Protein AF-A0A839LS01-F1 (afdb_monomer_lite)

Foldseek 3Di:
DDDDDDADPVLVVLLVCLLVVCLVLQAPPPWDWDWDWDFDDDPPDDIDIDIDIDHPGPDDDPVCQVPLLPFQDDPDPVCPRDDRSHSNVSNQVSCVVRVHDDDDD

Radius of gyration: 14.72 Å; chains: 1; bounding box: 31×30×47 Å

Sequence (105 aa):
APLSVHVDRGKLLQVLRNLLSNAYKYSPDGGSVWVRLRCLREDGQAPRLLIEVEDQGMGMSEEALARVTERFYRVDKSGHIPGTGLGMSIVKEIVELMSGELRLR

Secondary structure (DSSP, 8-state):
------S-HHHHHHHHHHHHHHHHHH-GGG---EEEEEEE--TTS--EEEEEEE--SS---HHHHHHTTSTT--S--SS-S---S-HHHHHHHHHHHTT------

Structure (mmCIF, N/CA/C/O backbone):
data_AF-A0A839LS01-F1
#
_entry.id   AF-A0A839LS01-F1
#
loop_
_atom_site.group_PDB
_atom_site.id
_atom_site.type_symbol
_atom_site.label_atom_id
_atom_site.label_alt_id
_atom_site.label_comp_id
_atom_site.label_asym_id
_atom_site.label_entity_id
_atom_site.label_seq_id
_atom_site.pdbx_PDB_ins_code
_atom_site.Cartn_x
_atom_site.Cartn_y
_atom_site.Cartn_z
_atom_site.occupancy
_atom_site.B_iso_or_equiv
_atom_site.auth_seq_id
_atom_site.auth_comp_id
_atom_site.auth_asym_id
_atom_site.auth_atom_id
_atom_site.pdbx_PDB_model_num
ATOM 1 N N . ALA A 1 1 ? -10.883 -17.554 13.629 1.00 69.56 1 ALA A N 1
ATOM 2 C CA . ALA A 1 1 ? -12.132 -16.762 13.649 1.00 69.56 1 ALA A CA 1
ATOM 3 C C . ALA A 1 1 ? -12.016 -15.628 12.630 1.00 69.56 1 ALA A C 1
ATOM 5 O O . ALA A 1 1 ? -10.891 -15.186 12.407 1.00 69.56 1 ALA A O 1
ATOM 6 N N . PRO A 1 2 ? -13.111 -15.186 11.988 1.00 83.81 2 PRO A N 1
ATOM 7 C CA . PRO A 1 2 ? -13.070 -14.060 11.054 1.00 83.81 2 PRO A CA 1
ATOM 8 C C . PRO A 1 2 ? -12.678 -12.756 11.768 1.00 83.81 2 PRO A C 1
ATOM 10 O O . PRO A 1 2 ? -13.066 -12.532 12.913 1.00 83.81 2 PRO A O 1
ATOM 13 N N . LEU A 1 3 ? -11.913 -11.897 11.088 1.00 87.31 3 LEU A N 1
ATOM 14 C CA . LEU A 1 3 ? -11.589 -10.547 11.558 1.00 87.31 3 LEU A CA 1
ATOM 15 C C . LEU A 1 3 ? -12.679 -9.572 11.102 1.00 87.31 3 LEU A C 1
ATOM 17 O O . LEU A 1 3 ? -13.138 -9.645 9.966 1.00 87.31 3 LEU A O 1
ATOM 21 N N . SER A 1 4 ? -13.090 -8.664 11.986 1.00 87.75 4 SER A N 1
ATOM 22 C CA . SER A 1 4 ? -14.092 -7.628 11.706 1.00 87.75 4 SER A CA 1
ATOM 23 C C . SER A 1 4 ? -13.547 -6.257 12.088 1.00 87.75 4 SER A C 1
ATOM 25 O O . SER A 1 4 ? -12.793 -6.140 13.053 1.00 87.75 4 SER A O 1
ATOM 27 N N . VAL A 1 5 ? -13.920 -5.227 11.330 1.00 89.81 5 VAL A N 1
ATOM 28 C CA . VAL A 1 5 ? -13.511 -3.839 11.568 1.00 89.81 5 VAL A CA 1
ATOM 29 C C . VAL A 1 5 ? -14.639 -2.889 11.156 1.00 89.81 5 VAL A C 1
ATOM 31 O O . VAL A 1 5 ? -15.334 -3.143 10.171 1.00 89.81 5 VAL A O 1
ATOM 34 N N . HIS A 1 6 ? -14.828 -1.804 11.906 1.00 90.94 6 HIS A N 1
ATOM 35 C CA . HIS A 1 6 ? -15.772 -0.740 11.561 1.00 90.94 6 HIS A CA 1
ATOM 36 C C . HIS A 1 6 ? -15.089 0.286 10.657 1.00 90.94 6 HIS A C 1
ATOM 38 O O . HIS A 1 6 ? -14.251 1.055 11.113 1.00 90.94 6 HIS A O 1
ATOM 44 N N . VAL A 1 7 ? -15.443 0.278 9.374 1.00 92.88 7 VAL A N 1
ATOM 45 C CA . VAL A 1 7 ? -14.897 1.174 8.344 1.00 92.88 7 VAL A CA 1
ATOM 46 C C . VAL A 1 7 ? -15.961 1.483 7.298 1.00 92.88 7 VAL A C 1
ATOM 48 O O . VAL A 1 7 ? -16.945 0.750 7.162 1.00 92.88 7 VAL A O 1
ATOM 51 N N . ASP A 1 8 ? -15.727 2.511 6.486 1.00 96.88 8 ASP A N 1
ATOM 52 C CA . ASP A 1 8 ? -16.455 2.660 5.230 1.00 96.88 8 ASP A CA 1
ATOM 53 C C . ASP A 1 8 ? -16.012 1.557 4.252 1.00 96.88 8 ASP A C 1
ATOM 55 O O . ASP A 1 8 ? -14.876 1.518 3.766 1.00 96.88 8 ASP A O 1
ATOM 59 N N . ARG A 1 9 ? -16.935 0.638 3.953 1.00 95.94 9 ARG A N 1
ATOM 60 C CA . ARG A 1 9 ? -16.694 -0.502 3.060 1.00 95.94 9 ARG A CA 1
ATOM 61 C C . ARG A 1 9 ? -16.270 -0.070 1.654 1.00 95.94 9 ARG A C 1
ATOM 63 O O . ARG A 1 9 ? -15.419 -0.723 1.054 1.00 95.94 9 ARG A O 1
ATOM 70 N N . GLY A 1 10 ? -16.872 0.987 1.108 1.00 97.94 10 GLY A N 1
ATOM 71 C CA . GLY A 1 10 ? -16.572 1.473 -0.239 1.00 97.94 10 GLY A CA 1
ATOM 72 C C . GLY A 1 10 ? -15.167 2.063 -0.321 1.00 97.94 10 GLY A C 1
ATOM 73 O O . GLY A 1 10 ? -14.416 1.758 -1.249 1.00 97.94 10 GLY A O 1
ATOM 74 N N . LYS A 1 11 ? -14.783 2.841 0.693 1.00 97.88 11 LYS A N 1
ATOM 75 C CA . LYS A 1 11 ? -13.445 3.426 0.809 1.00 97.88 11 LYS A CA 1
ATOM 76 C C . LYS A 1 11 ? -12.370 2.368 1.042 1.00 97.88 11 LYS A C 1
ATOM 78 O O . LYS A 1 11 ? -11.352 2.392 0.351 1.00 97.88 11 LYS A O 1
ATOM 83 N N . LEU A 1 12 ? -12.613 1.381 1.909 1.00 96.62 12 LEU A N 1
ATOM 84 C CA . LEU A 1 12 ? -11.678 0.266 2.087 1.00 96.62 12 LEU A CA 1
ATOM 85 C C . LEU A 1 12 ? -11.497 -0.536 0.787 1.00 96.62 12 LEU A C 1
ATOM 87 O O . LEU A 1 12 ? -10.370 -0.846 0.405 1.00 96.62 12 LEU A O 1
ATOM 91 N N . LEU A 1 13 ? -12.578 -0.827 0.055 1.00 96.94 13 LEU A N 1
ATOM 92 C CA . LEU A 1 13 ? -12.479 -1.489 -1.251 1.00 96.94 13 LEU A CA 1
ATOM 93 C C . LEU A 1 13 ? -11.676 -0.660 -2.262 1.00 96.94 13 LEU A C 1
ATOM 95 O O . LEU A 1 13 ? -10.925 -1.225 -3.057 1.00 96.94 13 LEU A O 1
ATOM 99 N N . GLN A 1 14 ? -11.804 0.667 -2.233 1.00 98.12 14 GLN A N 1
ATOM 100 C CA . GLN A 1 14 ? -11.010 1.557 -3.077 1.00 98.12 14 GLN A CA 1
ATOM 101 C C . GLN A 1 14 ? -9.520 1.510 -2.713 1.00 98.12 14 GLN A C 1
ATOM 103 O O . GLN A 1 14 ? -8.686 1.462 -3.619 1.00 98.12 14 GLN A O 1
ATOM 108 N N . VAL A 1 15 ? -9.175 1.468 -1.422 1.00 98.06 15 VAL A N 1
ATOM 109 C CA . VAL A 1 15 ? -7.789 1.270 -0.961 1.00 98.06 15 VAL A CA 1
ATOM 110 C C . VAL A 1 15 ? -7.231 -0.044 -1.499 1.00 98.06 15 VAL A C 1
ATOM 112 O O . VAL A 1 15 ? -6.213 -0.045 -2.190 1.00 98.06 15 VAL A O 1
ATOM 115 N N . LEU A 1 16 ? -7.937 -1.152 -1.262 1.00 97.44 16 LEU A N 1
ATOM 116 C CA . LEU A 1 16 ? -7.495 -2.485 -1.676 1.00 97.44 16 LEU A CA 1
ATOM 117 C C . LEU A 1 16 ? -7.341 -2.593 -3.196 1.00 97.44 16 LEU A C 1
ATOM 119 O O . LEU A 1 16 ? -6.343 -3.123 -3.671 1.00 97.44 16 LEU A O 1
ATOM 123 N N . ARG A 1 17 ? -8.281 -2.042 -3.975 1.00 96.81 17 ARG A N 1
ATOM 124 C CA . ARG A 1 17 ? -8.177 -2.022 -5.442 1.00 96.81 17 ARG A CA 1
ATOM 125 C C . ARG A 1 17 ? -6.947 -1.263 -5.925 1.00 96.81 17 ARG A C 1
ATOM 127 O O . ARG A 1 17 ? -6.309 -1.719 -6.868 1.00 96.81 17 ARG A O 1
ATOM 134 N N . ASN A 1 18 ? -6.616 -0.128 -5.309 1.00 96.50 18 ASN A N 1
ATOM 135 C CA . ASN A 1 18 ? -5.431 0.641 -5.688 1.00 96.50 18 ASN A CA 1
ATOM 136 C C . ASN A 1 18 ? -4.138 -0.109 -5.351 1.00 96.50 18 ASN A C 1
ATOM 138 O O . ASN A 1 18 ? -3.268 -0.210 -6.213 1.00 96.50 18 ASN A O 1
ATOM 142 N N . LEU A 1 19 ? -4.039 -0.673 -4.142 1.00 96.38 19 LEU A N 1
ATOM 143 C CA . LEU A 1 19 ? -2.867 -1.441 -3.716 1.00 96.38 19 LEU A CA 1
ATOM 144 C C . LEU A 1 19 ? -2.664 -2.685 -4.588 1.00 96.38 19 LEU A C 1
ATOM 146 O O . LEU A 1 19 ? -1.601 -2.846 -5.176 1.00 96.38 19 LEU A O 1
ATOM 150 N N . LEU A 1 20 ? -3.700 -3.512 -4.755 1.00 95.31 20 LEU A N 1
ATOM 151 C CA . LEU A 1 20 ? -3.616 -4.751 -5.536 1.00 95.31 20 LEU A CA 1
ATOM 152 C C . LEU A 1 20 ? -3.397 -4.493 -7.028 1.00 95.31 20 LEU A C 1
ATOM 154 O O . LEU A 1 20 ? -2.648 -5.219 -7.675 1.00 95.31 20 LEU A O 1
ATOM 158 N N . SER A 1 21 ? -4.017 -3.448 -7.586 1.00 93.19 21 SER A N 1
ATOM 159 C CA . SER A 1 21 ? -3.759 -3.065 -8.975 1.00 93.19 21 SER A CA 1
ATOM 160 C C . SER A 1 21 ? -2.308 -2.634 -9.163 1.00 93.19 21 SER A C 1
ATOM 162 O O . SER A 1 21 ? -1.704 -3.003 -10.166 1.00 93.19 21 SER A O 1
ATOM 164 N N . ASN A 1 22 ? -1.739 -1.864 -8.231 1.00 92.94 22 ASN A N 1
ATOM 165 C CA . ASN A 1 22 ? -0.335 -1.470 -8.301 1.00 92.94 22 ASN A CA 1
ATOM 166 C C . ASN A 1 22 ? 0.586 -2.686 -8.161 1.00 92.94 22 ASN A C 1
ATOM 168 O O . ASN A 1 22 ? 1.400 -2.893 -9.052 1.00 92.94 22 ASN A O 1
ATOM 172 N N . ALA A 1 23 ? 0.382 -3.523 -7.146 1.00 93.12 23 ALA A N 1
ATOM 173 C CA . ALA A 1 23 ? 1.138 -4.758 -6.950 1.00 93.12 23 ALA A CA 1
ATOM 174 C C . ALA A 1 23 ? 1.181 -5.621 -8.224 1.00 93.12 23 ALA A C 1
ATOM 176 O O . ALA A 1 23 ? 2.253 -6.019 -8.670 1.00 93.12 23 ALA A O 1
ATOM 177 N N . TYR A 1 24 ? 0.027 -5.822 -8.872 1.00 90.19 24 TYR A N 1
ATOM 178 C CA . TYR A 1 24 ? -0.066 -6.566 -10.131 1.00 90.19 24 TYR A CA 1
ATOM 179 C C . TYR A 1 24 ? 0.668 -5.882 -11.295 1.00 90.19 24 TYR A C 1
ATOM 181 O O . TYR A 1 24 ? 1.409 -6.529 -12.025 1.00 90.19 24 TYR A O 1
ATOM 189 N N . LYS A 1 25 ? 0.479 -4.570 -11.483 1.00 88.81 25 LYS A N 1
ATOM 190 C CA . LYS A 1 25 ? 1.103 -3.821 -12.591 1.00 88.81 25 LYS A CA 1
ATOM 191 C C . LYS A 1 25 ? 2.625 -3.741 -12.481 1.00 88.81 25 LYS A C 1
ATOM 193 O O . LYS A 1 25 ? 3.289 -3.667 -13.508 1.00 88.81 25 LYS A O 1
ATOM 198 N N . TYR A 1 26 ? 3.148 -3.677 -11.258 1.00 89.19 26 TYR A N 1
ATOM 199 C CA . TYR A 1 26 ? 4.575 -3.490 -10.995 1.00 89.19 26 TYR A CA 1
ATOM 200 C C . TYR A 1 26 ? 5.320 -4.800 -10.704 1.00 89.19 26 TYR A C 1
ATOM 202 O O . TYR A 1 26 ? 6.541 -4.745 -10.583 1.00 89.19 26 TYR A O 1
ATOM 210 N N . SER A 1 27 ? 4.623 -5.947 -10.665 1.00 88.69 27 SER A N 1
ATOM 211 C CA . SER A 1 27 ? 5.191 -7.305 -10.584 1.00 88.69 27 SER A CA 1
ATOM 212 C C . SER A 1 27 ? 5.219 -7.988 -11.958 1.00 88.69 27 SER A C 1
ATOM 214 O O . SER A 1 27 ? 4.274 -8.708 -12.297 1.00 88.69 27 SER A O 1
ATOM 216 N N . PRO A 1 28 ? 6.263 -7.767 -12.781 1.00 79.25 28 PRO A N 1
ATOM 217 C CA . PRO A 1 28 ? 6.412 -8.477 -14.048 1.00 79.25 28 PRO A CA 1
ATOM 218 C C . PRO A 1 28 ? 6.560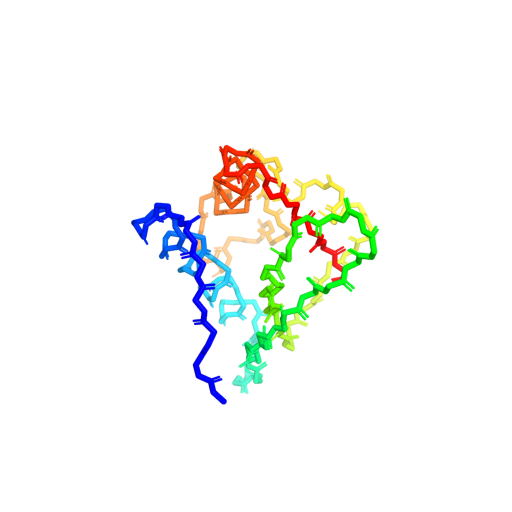 -9.995 -13.832 1.00 79.25 28 PRO A C 1
ATOM 220 O O . PRO A 1 28 ? 6.829 -10.467 -12.729 1.00 79.25 28 PRO A O 1
ATOM 223 N N . ASP A 1 29 ? 6.345 -10.767 -14.898 1.00 81.38 29 ASP A N 1
ATOM 224 C CA . ASP A 1 29 ? 6.599 -12.218 -14.963 1.00 81.38 29 ASP A CA 1
ATOM 225 C C . ASP A 1 29 ? 5.778 -13.108 -14.011 1.00 81.38 29 ASP A C 1
ATOM 227 O O . ASP A 1 29 ? 6.105 -14.273 -13.787 1.00 81.38 29 ASP A O 1
ATOM 231 N N . GLY A 1 30 ? 4.657 -12.597 -13.493 1.00 76.25 30 GLY A N 1
ATOM 232 C CA . GLY A 1 30 ? 3.749 -13.382 -12.652 1.00 76.25 30 GLY A CA 1
ATOM 233 C C . GLY A 1 30 ? 4.219 -13.526 -11.204 1.00 76.25 30 GLY A C 1
ATOM 234 O O . GLY A 1 30 ? 3.850 -14.497 -10.541 1.00 76.25 30 GLY A O 1
ATOM 235 N N . GLY A 1 31 ? 5.007 -12.560 -10.716 1.00 85.62 31 GLY A N 1
ATOM 236 C CA . GLY A 1 31 ? 5.366 -12.443 -9.304 1.00 85.62 31 GLY A CA 1
ATOM 237 C C . GLY A 1 31 ? 4.143 -12.536 -8.388 1.00 85.62 31 GLY A C 1
ATOM 238 O O . GLY A 1 31 ? 3.057 -12.035 -8.695 1.00 85.62 31 GLY A O 1
ATOM 239 N N . SER A 1 32 ? 4.308 -13.220 -7.258 1.00 91.31 32 SER A N 1
ATOM 240 C CA . SER A 1 32 ? 3.211 -13.410 -6.312 1.00 91.31 32 SER A CA 1
ATOM 241 C C . SER A 1 32 ? 2.870 -12.104 -5.594 1.00 91.31 32 SER A C 1
ATOM 243 O O . SER A 1 32 ? 3.751 -11.331 -5.228 1.00 91.31 32 SER A O 1
ATOM 245 N N . VAL A 1 33 ? 1.575 -11.886 -5.359 1.00 94.06 33 VAL A N 1
ATOM 246 C CA . VAL A 1 33 ? 1.071 -10.807 -4.503 1.00 94.06 33 VAL A CA 1
ATOM 247 C C . VAL A 1 33 ? 0.446 -11.438 -3.267 1.00 94.06 33 VAL A C 1
ATOM 249 O O . VAL A 1 33 ? -0.511 -12.209 -3.372 1.00 94.06 33 VAL A O 1
ATOM 252 N N . TRP A 1 34 ? 0.965 -11.109 -2.088 1.00 95.75 34 TRP A N 1
ATOM 253 C CA . TRP A 1 34 ? 0.452 -11.604 -0.815 1.00 95.75 34 TRP A CA 1
ATOM 254 C C . TRP A 1 34 ? -0.378 -10.544 -0.113 1.00 95.75 34 TRP A C 1
ATOM 256 O O . TRP A 1 34 ? 0.027 -9.391 0.007 1.00 95.75 34 TRP A O 1
ATOM 266 N N . VAL A 1 35 ? -1.521 -10.971 0.424 1.00 96.38 35 VAL A N 1
ATOM 267 C CA . VAL A 1 35 ? -2.342 -10.163 1.326 1.00 96.38 35 VAL A CA 1
ATOM 268 C C . VAL A 1 35 ? -2.377 -10.841 2.683 1.00 96.38 35 VAL A C 1
ATOM 270 O O . VAL A 1 35 ? -2.806 -11.991 2.795 1.00 96.38 35 VAL A O 1
ATOM 273 N N . ARG A 1 36 ? -1.934 -10.138 3.725 1.00 95.88 36 ARG A N 1
ATOM 274 C CA . ARG A 1 36 ? -1.958 -10.639 5.105 1.00 95.88 36 ARG A CA 1
ATOM 275 C C . ARG A 1 36 ? -2.810 -9.731 5.976 1.00 95.88 36 ARG A C 1
ATOM 277 O O . ARG A 1 36 ? -2.789 -8.512 5.834 1.00 95.88 36 ARG A O 1
ATOM 284 N N . LEU A 1 37 ? -3.570 -10.347 6.877 1.00 94.94 37 LEU A N 1
ATOM 285 C CA . LEU A 1 37 ? -4.444 -9.659 7.821 1.00 94.94 37 LEU A CA 1
ATOM 286 C C . LEU A 1 37 ? -4.017 -10.010 9.241 1.00 94.94 37 LEU A C 1
ATOM 288 O O . LEU A 1 37 ? -3.908 -11.190 9.579 1.00 94.94 37 LEU A O 1
ATOM 292 N N . ARG A 1 38 ? -3.794 -8.996 10.078 1.00 93.88 38 ARG A N 1
ATOM 293 C CA . ARG A 1 38 ? -3.421 -9.179 11.485 1.00 93.88 38 ARG A CA 1
ATOM 294 C C . ARG A 1 38 ? -4.226 -8.245 12.380 1.00 93.88 38 ARG A C 1
ATOM 296 O O . ARG A 1 38 ? -4.371 -7.065 12.088 1.00 93.88 38 ARG A O 1
ATOM 303 N N . CYS A 1 39 ? -4.752 -8.773 13.482 1.00 93.12 39 CYS A N 1
ATOM 304 C CA . CYS A 1 39 ? -5.321 -7.955 14.551 1.00 93.12 39 CYS A CA 1
ATOM 305 C C . CYS A 1 39 ? -4.172 -7.520 15.462 1.00 93.12 39 CYS A C 1
ATOM 307 O O . CYS A 1 39 ? -3.576 -8.361 16.133 1.00 93.12 39 CYS A O 1
ATOM 309 N N . LEU A 1 40 ? -3.844 -6.233 15.457 1.00 91.50 40 LEU A N 1
ATOM 310 C CA . LEU A 1 40 ? -2.874 -5.650 16.371 1.00 91.5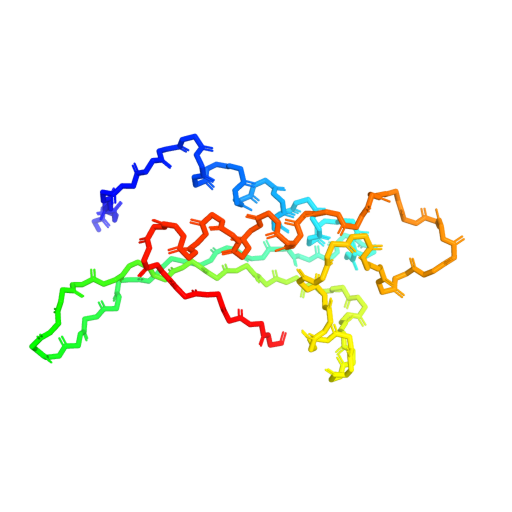0 40 LEU A CA 1
ATOM 311 C C . LEU A 1 40 ? -3.598 -5.263 17.658 1.00 91.50 40 LEU A C 1
ATOM 313 O O . LEU A 1 40 ? -4.596 -4.541 17.626 1.00 91.50 40 LEU A O 1
ATOM 317 N N . ARG A 1 41 ? -3.100 -5.765 18.785 1.00 90.19 41 ARG A N 1
ATOM 318 C CA . ARG A 1 41 ? -3.584 -5.440 20.125 1.00 90.19 41 ARG A CA 1
ATOM 319 C C . ARG A 1 41 ? -2.416 -4.848 20.891 1.00 90.19 41 ARG A C 1
ATOM 321 O O . ARG A 1 41 ? -1.396 -5.512 21.039 1.00 90.19 41 ARG A O 1
ATOM 328 N N . GLU A 1 42 ? -2.575 -3.612 21.328 1.00 87.50 42 GLU A N 1
ATOM 329 C CA . GLU A 1 42 ? -1.612 -2.908 22.167 1.00 87.50 42 GLU A CA 1
ATOM 330 C C . GLU A 1 42 ? -2.330 -2.499 23.452 1.00 87.50 42 GLU A C 1
ATOM 332 O O . GLU A 1 42 ? -3.500 -2.102 23.414 1.00 87.50 42 GLU A O 1
ATOM 337 N N . ASP A 1 43 ? -1.654 -2.645 24.591 1.00 87.25 43 ASP A N 1
ATOM 338 C CA . ASP A 1 43 ? -2.245 -2.351 25.893 1.00 87.25 43 ASP A CA 1
ATOM 339 C C . ASP A 1 43 ? -2.684 -0.885 25.972 1.00 87.25 43 ASP A C 1
ATOM 341 O O . ASP A 1 43 ? -1.949 0.035 25.615 1.00 87.25 43 ASP A O 1
ATOM 345 N N . GLY A 1 44 ? -3.919 -0.666 26.427 1.00 87.38 44 GLY A N 1
ATOM 346 C CA . GLY A 1 44 ? -4.508 0.670 26.526 1.00 87.38 44 GLY A CA 1
ATOM 347 C C . GLY A 1 44 ? -4.970 1.282 25.197 1.00 87.38 44 GLY A C 1
ATOM 348 O O . GLY A 1 44 ? -5.430 2.423 25.205 1.00 87.38 44 GLY A O 1
ATOM 349 N N . GLN A 1 45 ? -4.902 0.557 24.073 1.00 85.94 45 GLN A N 1
ATOM 350 C CA . GLN A 1 45 ? -5.408 1.020 22.778 1.00 85.94 45 GLN A CA 1
ATOM 351 C C . GLN A 1 45 ? -6.528 0.134 22.227 1.00 85.94 45 GLN A C 1
ATOM 353 O O . GLN A 1 45 ? -6.630 -1.061 22.511 1.00 85.94 45 GLN A O 1
ATOM 358 N N . ALA A 1 46 ? -7.384 0.730 21.393 1.00 85.88 46 ALA A N 1
ATOM 359 C CA . ALA A 1 46 ? -8.351 -0.037 20.622 1.00 85.88 46 ALA A CA 1
ATOM 360 C C . ALA A 1 46 ? -7.616 -0.977 19.642 1.00 85.88 46 ALA A C 1
ATOM 362 O O . ALA A 1 46 ? -6.605 -0.579 19.056 1.00 85.88 46 ALA A O 1
ATOM 363 N N . PRO A 1 47 ? -8.108 -2.213 19.430 1.00 90.06 47 PRO A N 1
ATOM 364 C CA . PRO A 1 47 ? -7.496 -3.133 18.481 1.00 90.06 47 PRO A CA 1
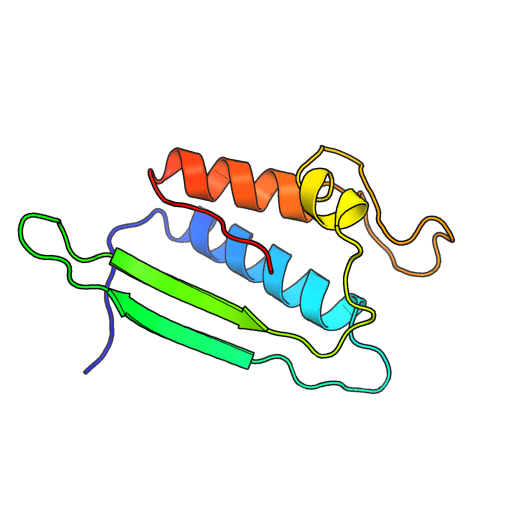ATOM 365 C C . PRO A 1 47 ? -7.525 -2.550 17.065 1.00 90.06 47 PRO A C 1
ATOM 367 O O . PRO A 1 47 ? -8.537 -2.000 16.629 1.00 90.06 47 PRO A O 1
ATOM 370 N N . ARG A 1 48 ? -6.429 -2.719 16.325 1.00 91.88 48 ARG A N 1
ATOM 371 C CA . ARG A 1 48 ? -6.285 -2.241 14.944 1.00 91.88 48 ARG A CA 1
ATOM 372 C C . ARG A 1 48 ? -6.219 -3.420 13.980 1.00 91.88 48 ARG A C 1
ATOM 374 O O . ARG A 1 48 ? -5.646 -4.460 14.298 1.00 91.88 48 ARG A O 1
ATOM 381 N N . LEU A 1 49 ? -6.797 -3.274 12.790 1.00 93.75 49 LEU A N 1
ATOM 382 C CA . LEU A 1 49 ? -6.607 -4.235 11.705 1.00 93.75 49 LEU A CA 1
ATOM 383 C C . LEU A 1 49 ? -5.427 -3.781 10.843 1.00 93.75 49 LEU A C 1
ATOM 385 O O . LEU A 1 49 ? -5.498 -2.740 10.198 1.00 93.75 49 LEU A O 1
ATOM 389 N N . LEU A 1 50 ? -4.365 -4.577 10.814 1.00 95.12 50 LEU A N 1
ATOM 390 C CA . LEU A 1 50 ? -3.271 -4.433 9.865 1.00 95.12 50 LEU A CA 1
ATOM 391 C C . LEU A 1 50 ? -3.595 -5.232 8.603 1.00 95.12 50 LEU A C 1
ATOM 393 O O . LEU A 1 50 ? -3.864 -6.434 8.676 1.00 95.12 50 LEU A O 1
ATOM 397 N N . ILE A 1 51 ? -3.542 -4.551 7.462 1.00 96.56 51 ILE A N 1
ATOM 398 C CA . ILE A 1 51 ? -3.622 -5.147 6.131 1.00 96.56 51 ILE A CA 1
ATOM 399 C C . ILE A 1 51 ? -2.283 -4.903 5.449 1.00 96.56 51 ILE A C 1
ATOM 401 O O . ILE A 1 51 ? -1.903 -3.756 5.232 1.00 96.56 51 ILE A O 1
ATOM 405 N N . GLU A 1 52 ? -1.581 -5.974 5.113 1.00 97.19 52 GLU A N 1
ATOM 406 C CA . GLU A 1 52 ? -0.308 -5.911 4.401 1.00 97.19 52 GLU A CA 1
ATOM 407 C C . GLU A 1 52 ? -0.495 -6.444 2.991 1.00 97.19 52 GLU A C 1
ATOM 409 O O . GLU A 1 52 ? -1.045 -7.533 2.813 1.00 97.19 52 GLU A O 1
ATOM 414 N N . VAL A 1 53 ? -0.032 -5.671 2.012 1.00 96.88 53 VAL A N 1
ATOM 415 C CA . VAL A 1 53 ? 0.064 -6.073 0.611 1.00 96.88 53 VAL A CA 1
ATOM 416 C C . VAL A 1 53 ? 1.544 -6.082 0.261 1.00 96.88 53 VAL A C 1
ATOM 418 O O . VAL A 1 53 ? 2.206 -5.058 0.397 1.00 96.88 53 VAL A O 1
ATOM 421 N N . GLU A 1 54 ? 2.050 -7.242 -0.133 1.00 95.69 54 GLU A N 1
ATOM 422 C CA . GLU A 1 54 ? 3.439 -7.454 -0.539 1.00 95.69 54 GLU A CA 1
ATOM 423 C C . GLU A 1 54 ? 3.450 -7.992 -1.965 1.00 95.69 54 GLU A C 1
ATOM 425 O O . GLU A 1 54 ? 2.638 -8.856 -2.304 1.00 95.69 54 GLU A O 1
ATOM 430 N N . ASP A 1 55 ? 4.357 -7.486 -2.788 1.00 93.88 55 ASP A N 1
ATOM 431 C CA . ASP A 1 55 ? 4.518 -7.877 -4.182 1.00 93.88 55 ASP A CA 1
ATOM 432 C C . ASP A 1 55 ? 5.996 -8.134 -4.509 1.00 93.88 55 ASP A C 1
ATOM 434 O O . ASP A 1 55 ? 6.875 -7.834 -3.702 1.00 93.88 55 ASP A O 1
ATOM 438 N N . GLN A 1 56 ? 6.266 -8.749 -5.662 1.00 91.94 56 GLN A N 1
ATOM 439 C CA . GLN A 1 56 ? 7.628 -9.062 -6.123 1.00 91.94 56 GLN A CA 1
ATOM 440 C C . GLN A 1 56 ? 8.033 -8.173 -7.298 1.00 91.94 56 GLN A C 1
ATOM 442 O O . GLN A 1 56 ? 8.674 -8.625 -8.248 1.00 91.94 56 GLN A O 1
ATOM 447 N N . GLY A 1 57 ? 7.596 -6.919 -7.266 1.00 87.50 57 GLY A N 1
ATOM 448 C CA . GLY A 1 57 ? 7.873 -5.961 -8.308 1.00 87.50 57 GLY A CA 1
ATOM 449 C C . GLY A 1 57 ? 9.281 -5.396 -8.289 1.00 87.50 57 GLY A C 1
ATOM 450 O O . GLY A 1 57 ? 10.158 -5.801 -7.531 1.00 87.50 57 GLY A O 1
ATOM 451 N N . MET A 1 58 ? 9.477 -4.383 -9.128 1.00 85.69 58 MET A N 1
ATOM 452 C CA . MET A 1 58 ? 10.745 -3.653 -9.263 1.00 85.69 58 MET A CA 1
ATOM 453 C C . MET A 1 58 ? 11.221 -2.937 -7.982 1.00 85.69 58 MET A C 1
ATOM 455 O O . MET A 1 58 ? 12.318 -2.380 -7.970 1.00 85.69 58 MET A O 1
ATOM 459 N N . GLY A 1 59 ? 10.407 -2.927 -6.922 1.00 88.00 59 GLY A N 1
ATOM 460 C CA . GLY A 1 59 ? 10.666 -2.185 -5.693 1.00 88.00 59 GLY A CA 1
ATOM 461 C C . GLY A 1 59 ? 10.621 -0.667 -5.889 1.00 88.00 59 GLY A C 1
ATOM 462 O O . GLY A 1 59 ? 10.259 -0.147 -6.948 1.00 88.00 59 GLY A O 1
ATOM 463 N N . MET A 1 60 ? 10.976 0.066 -4.836 1.00 91.25 60 MET A N 1
ATOM 464 C CA . MET A 1 60 ? 11.075 1.525 -4.840 1.00 91.25 60 MET A CA 1
ATOM 465 C C . MET A 1 60 ? 12.369 1.951 -4.146 1.00 91.25 60 MET A C 1
ATOM 467 O O . MET A 1 60 ? 12.752 1.360 -3.141 1.00 91.25 60 MET A O 1
ATOM 471 N N . SER A 1 61 ? 13.034 2.986 -4.667 1.00 93.44 61 SER A N 1
ATOM 472 C CA . SER A 1 61 ? 14.120 3.648 -3.935 1.00 93.44 61 SER A CA 1
ATOM 473 C C . SER A 1 61 ? 13.570 4.442 -2.743 1.00 93.44 61 SER A C 1
ATOM 475 O O . SER A 1 61 ? 12.369 4.717 -2.674 1.00 93.44 61 SER A O 1
ATOM 477 N N . GLU A 1 62 ? 14.436 4.867 -1.821 1.00 94.06 62 GLU A N 1
ATOM 478 C CA . GLU A 1 62 ? 14.029 5.698 -0.677 1.00 94.06 62 GLU A CA 1
ATOM 479 C C . GLU A 1 62 ? 13.384 7.021 -1.124 1.00 94.06 62 GLU A C 1
ATOM 481 O O . GLU A 1 62 ? 12.364 7.446 -0.576 1.00 94.06 62 GLU A O 1
ATOM 486 N N . GLU A 1 63 ? 13.906 7.641 -2.186 1.00 93.62 63 GLU A N 1
ATOM 487 C CA . GLU A 1 63 ? 13.334 8.863 -2.759 1.00 93.62 63 GLU A CA 1
ATOM 488 C C . GLU A 1 63 ? 11.959 8.607 -3.376 1.00 93.62 63 GLU A C 1
ATOM 490 O O . GLU A 1 63 ? 11.077 9.466 -3.315 1.00 93.62 63 GLU A O 1
ATOM 495 N N . ALA A 1 64 ? 11.759 7.432 -3.978 1.00 93.94 64 ALA A N 1
ATOM 496 C CA . ALA A 1 64 ? 10.461 7.036 -4.500 1.00 93.94 64 ALA A CA 1
ATOM 497 C C . ALA A 1 64 ? 9.462 6.790 -3.364 1.00 93.94 64 ALA A C 1
ATOM 499 O O . ALA A 1 64 ? 8.350 7.312 -3.427 1.00 93.94 64 ALA A O 1
ATOM 500 N N . LEU A 1 65 ? 9.856 6.085 -2.300 1.00 94.88 65 LEU A N 1
ATOM 501 C CA . LEU A 1 65 ? 9.016 5.842 -1.121 1.00 94.88 65 LEU A CA 1
ATOM 502 C C . LEU A 1 65 ? 8.529 7.147 -0.479 1.00 94.88 65 LEU A C 1
ATOM 504 O O . LEU A 1 65 ? 7.347 7.268 -0.152 1.00 94.88 65 LEU A O 1
ATOM 508 N N . ALA A 1 66 ? 9.405 8.150 -0.367 1.00 94.50 66 ALA A N 1
ATOM 509 C CA . ALA A 1 66 ? 9.056 9.458 0.187 1.00 94.50 66 ALA A CA 1
ATOM 510 C C . ALA A 1 66 ? 7.996 10.205 -0.645 1.00 94.50 66 ALA A C 1
ATOM 512 O O . ALA A 1 66 ? 7.222 10.998 -0.107 1.00 94.50 66 ALA A O 1
ATOM 513 N N . ARG A 1 67 ? 7.942 9.940 -1.955 1.00 95.69 67 ARG A N 1
ATOM 514 C CA . ARG A 1 67 ? 7.154 10.715 -2.922 1.00 95.69 67 ARG A CA 1
ATOM 515 C C . ARG A 1 67 ? 5.979 9.966 -3.530 1.00 95.69 67 ARG A C 1
ATOM 517 O O . ARG A 1 67 ? 5.102 10.594 -4.110 1.00 95.69 67 ARG A O 1
ATOM 524 N N . VAL A 1 68 ? 5.900 8.643 -3.389 1.00 94.69 68 VAL A N 1
ATOM 525 C CA . VAL A 1 68 ? 4.890 7.816 -4.077 1.00 94.69 68 VAL A CA 1
ATOM 526 C C . VAL A 1 68 ? 3.450 8.163 -3.688 1.00 94.69 68 VAL A C 1
ATOM 528 O O . VAL A 1 68 ? 2.518 7.863 -4.427 1.00 94.69 68 VAL A O 1
ATOM 531 N N . THR A 1 69 ? 3.250 8.837 -2.552 1.00 96.56 69 THR A N 1
ATOM 532 C CA . THR A 1 69 ? 1.934 9.333 -2.118 1.00 96.56 69 THR A CA 1
ATOM 533 C C . THR A 1 69 ? 1.594 10.743 -2.623 1.00 96.56 69 THR A C 1
ATOM 535 O O . THR A 1 69 ? 0.473 11.203 -2.406 1.00 96.56 69 THR A O 1
ATOM 538 N N . GLU A 1 70 ? 2.504 11.423 -3.329 1.00 96.69 70 GLU A N 1
ATOM 539 C CA . GLU A 1 70 ? 2.224 12.679 -4.035 1.00 96.69 70 GLU A CA 1
ATOM 540 C C . GLU A 1 70 ? 1.265 12.432 -5.211 1.00 96.69 70 GLU A C 1
ATOM 542 O O . GLU A 1 70 ? 1.369 11.444 -5.942 1.00 96.69 70 GLU A O 1
ATOM 547 N N . ARG A 1 71 ? 0.327 13.358 -5.436 1.00 95.94 71 ARG A N 1
ATOM 548 C CA . ARG A 1 71 ? -0.588 13.276 -6.583 1.00 95.94 71 ARG A CA 1
ATOM 549 C C . ARG A 1 71 ? 0.197 13.398 -7.890 1.00 95.94 71 ARG A C 1
ATOM 551 O O . ARG A 1 71 ? 1.044 14.274 -8.022 1.00 95.94 71 ARG A O 1
ATOM 558 N N . PHE A 1 72 ? -0.134 12.545 -8.858 1.00 93.25 72 PHE A N 1
ATOM 559 C CA . PHE A 1 72 ? 0.483 12.474 -10.192 1.00 93.25 72 PHE A CA 1
ATOM 560 C C . PHE A 1 72 ? 1.940 11.992 -10.219 1.00 93.25 72 PHE A C 1
ATOM 562 O O . PHE A 1 72 ? 2.510 11.854 -11.303 1.00 93.25 72 PHE A O 1
ATOM 569 N N . TYR A 1 73 ? 2.541 11.677 -9.068 1.00 92.19 73 TYR A N 1
ATOM 570 C CA . TYR A 1 73 ? 3.874 11.094 -9.039 1.00 92.19 73 TYR A CA 1
ATOM 571 C C . TYR A 1 73 ? 3.849 9.658 -9.575 1.00 92.19 73 TYR A C 1
ATOM 573 O O . TYR A 1 73 ? 2.949 8.863 -9.288 1.00 92.19 73 TYR A O 1
ATOM 581 N N . ARG A 1 74 ? 4.867 9.317 -10.366 1.00 90.00 74 ARG A N 1
ATOM 582 C CA . ARG A 1 74 ? 5.085 7.975 -10.902 1.00 90.00 74 ARG A CA 1
ATOM 583 C C . ARG A 1 74 ? 6.554 7.597 -10.773 1.00 90.00 74 ARG A C 1
ATOM 585 O O . ARG A 1 74 ? 7.423 8.370 -11.173 1.00 90.00 74 ARG A O 1
ATOM 592 N N . VAL A 1 75 ? 6.796 6.386 -10.270 1.00 86.06 75 VAL A N 1
ATOM 593 C CA . VAL A 1 75 ? 8.133 5.771 -10.232 1.00 86.06 75 VAL A CA 1
ATOM 594 C C . VAL A 1 75 ? 8.575 5.429 -11.654 1.00 86.06 75 VAL A C 1
ATOM 596 O O . VAL A 1 75 ? 9.636 5.859 -12.098 1.00 86.06 75 VAL A O 1
ATOM 599 N N . ASP A 1 76 ? 7.706 4.750 -12.410 1.00 82.56 76 ASP A N 1
ATOM 600 C CA . ASP A 1 76 ? 7.906 4.535 -13.839 1.00 82.56 76 ASP A CA 1
ATOM 601 C C . ASP A 1 76 ? 7.536 5.790 -14.647 1.00 82.56 76 ASP A C 1
ATOM 603 O O . ASP A 1 76 ? 6.353 6.123 -14.808 1.00 82.56 76 ASP A O 1
ATOM 607 N N . LYS A 1 77 ? 8.562 6.456 -15.185 1.00 78.88 77 LYS A N 1
ATOM 608 C CA . LYS A 1 77 ? 8.440 7.618 -16.079 1.00 78.88 77 LYS A CA 1
ATOM 609 C C . LYS A 1 77 ? 8.401 7.246 -17.563 1.00 78.88 77 LYS A C 1
ATOM 611 O O . LYS A 1 77 ? 8.117 8.119 -18.376 1.00 78.88 77 LYS A O 1
ATOM 616 N N . SER A 1 78 ? 8.680 5.989 -17.922 1.00 78.44 78 SER A N 1
ATOM 617 C CA . SER A 1 78 ? 8.708 5.547 -19.324 1.00 78.44 78 SER A CA 1
ATOM 618 C C . SER A 1 78 ? 7.319 5.547 -19.967 1.00 78.44 78 SER A C 1
ATOM 620 O O . SER A 1 78 ? 7.192 5.667 -21.181 1.00 78.44 78 SER A O 1
ATOM 622 N N . GLY A 1 79 ? 6.267 5.436 -19.149 1.00 77.62 79 GLY A N 1
ATOM 623 C CA . GLY A 1 79 ? 4.887 5.381 -19.621 1.00 77.62 79 GLY A CA 1
ATOM 624 C C . GLY A 1 79 ? 4.440 3.981 -20.037 1.00 77.62 79 GLY A C 1
ATOM 625 O O . GLY A 1 79 ? 3.264 3.812 -20.352 1.00 77.62 79 GLY A O 1
ATOM 626 N N . HIS A 1 80 ? 5.328 2.982 -19.990 1.00 83.31 80 HIS A N 1
ATOM 627 C CA . HIS A 1 80 ? 4.999 1.601 -20.343 1.00 83.31 80 HIS A CA 1
ATOM 628 C C . HIS A 1 80 ? 3.965 0.993 -19.394 1.00 83.31 80 HIS A C 1
ATOM 630 O O . HIS A 1 80 ? 3.098 0.240 -19.838 1.00 83.31 80 HIS A O 1
ATOM 636 N N . ILE A 1 81 ? 4.004 1.357 -18.107 1.00 83.19 81 ILE A N 1
ATOM 637 C CA . ILE A 1 81 ? 2.999 0.914 -17.141 1.00 83.19 81 ILE A CA 1
ATOM 638 C C . ILE A 1 81 ? 1.841 1.930 -17.119 1.00 83.19 81 ILE A C 1
ATOM 640 O O . ILE A 1 81 ? 2.061 3.112 -16.823 1.00 83.19 81 ILE A O 1
ATOM 644 N N . PRO A 1 82 ? 0.591 1.522 -17.412 1.00 84.19 82 PRO A N 1
ATOM 645 C CA . PRO A 1 82 ? -0.542 2.439 -17.440 1.00 84.19 82 PRO A CA 1
ATOM 646 C C . PRO A 1 82 ? -0.907 2.942 -16.034 1.00 84.19 82 PRO A C 1
ATOM 648 O O . PRO A 1 82 ? -1.029 2.176 -15.071 1.00 84.19 82 PRO A O 1
ATOM 651 N N . GLY A 1 83 ? -1.142 4.252 -15.908 1.00 85.50 83 GLY A N 1
ATOM 652 C CA . GLY A 1 83 ? -1.585 4.860 -14.654 1.00 85.50 83 GLY A CA 1
ATOM 653 C C . GLY A 1 83 ? -1.476 6.384 -14.613 1.00 85.50 83 GLY A C 1
ATOM 654 O O . GLY A 1 83 ? -0.647 6.987 -15.291 1.00 85.50 83 GLY A O 1
ATOM 655 N N . THR A 1 84 ? -2.309 6.999 -13.772 1.00 87.88 84 THR A N 1
ATOM 656 C CA . THR A 1 84 ? -2.389 8.460 -13.582 1.00 87.88 84 THR A CA 1
ATOM 657 C C . THR A 1 84 ? -1.487 8.994 -12.466 1.00 87.88 84 THR A C 1
ATOM 659 O O . THR A 1 84 ? -1.394 10.202 -12.292 1.00 87.88 84 THR A O 1
ATOM 662 N N . GLY A 1 85 ? -0.872 8.119 -11.662 1.00 90.81 85 GLY A N 1
ATOM 663 C CA . GLY A 1 85 ? -0.134 8.521 -10.456 1.00 90.81 85 GLY A CA 1
ATOM 664 C C . GLY A 1 85 ? -1.024 8.959 -9.282 1.00 90.81 85 GLY A C 1
ATOM 665 O O . GLY A 1 85 ? -0.541 9.569 -8.339 1.00 90.81 85 GLY A O 1
ATOM 666 N N . LEU A 1 86 ? -2.335 8.681 -9.313 1.00 94.56 86 LEU A N 1
ATOM 667 C CA . LEU A 1 86 ? -3.249 9.058 -8.221 1.00 94.56 86 LEU A CA 1
ATOM 668 C C . LEU A 1 86 ? -3.464 7.957 -7.174 1.00 94.56 86 LEU A C 1
ATOM 670 O O . LEU A 1 86 ? -3.820 8.262 -6.038 1.00 94.56 86 LEU A O 1
ATOM 674 N N . GLY A 1 87 ? -3.246 6.686 -7.526 1.00 94.38 87 GLY A N 1
ATOM 675 C CA . GLY A 1 87 ? -3.663 5.542 -6.705 1.00 94.38 87 GLY A CA 1
ATOM 676 C C . GLY A 1 87 ? -3.153 5.577 -5.260 1.00 94.38 87 GLY A C 1
ATOM 677 O O . GLY A 1 87 ? -3.947 5.447 -4.334 1.00 94.38 87 GLY A O 1
ATOM 678 N N . MET A 1 88 ? -1.856 5.821 -5.053 1.00 96.50 88 MET A N 1
ATOM 679 C CA . MET A 1 88 ? -1.261 5.845 -3.708 1.00 96.50 88 MET A CA 1
ATOM 680 C C . MET A 1 88 ? -1.649 7.087 -2.898 1.00 96.50 88 MET A C 1
ATOM 682 O O . MET A 1 88 ? -1.848 6.985 -1.690 1.00 96.50 88 MET A O 1
ATOM 686 N N . SER A 1 89 ? -1.835 8.237 -3.554 1.00 97.38 89 SER A N 1
ATOM 687 C CA . SER A 1 89 ? -2.341 9.448 -2.892 1.00 97.38 89 SER A CA 1
ATOM 688 C C . SER A 1 89 ? -3.769 9.253 -2.361 1.00 97.38 89 SER A C 1
ATOM 690 O O . SER A 1 89 ? -4.062 9.616 -1.226 1.00 97.38 89 SER A O 1
ATOM 692 N N . ILE A 1 90 ? -4.62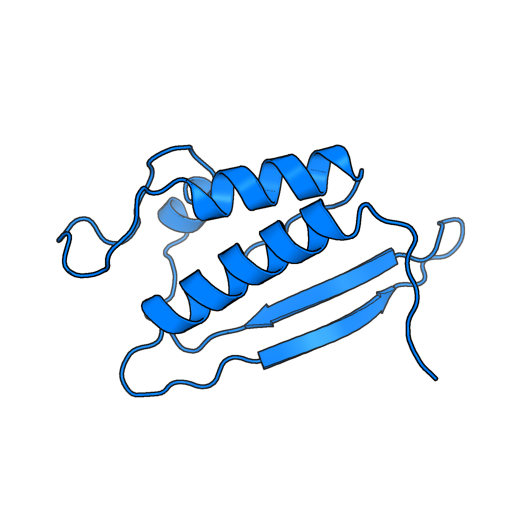6 8.570 -3.135 1.00 97.62 90 ILE A N 1
ATOM 693 C CA . ILE A 1 90 ? -5.986 8.189 -2.726 1.00 97.62 90 ILE A CA 1
ATOM 694 C C . ILE A 1 90 ? -5.943 7.202 -1.555 1.00 97.62 90 ILE A C 1
ATOM 696 O O . ILE A 1 90 ? -6.745 7.320 -0.632 1.00 97.62 90 ILE A O 1
ATOM 700 N N . VAL A 1 91 ? -5.024 6.227 -1.579 1.00 98.25 91 VAL A N 1
ATOM 701 C CA . VAL A 1 91 ? -4.858 5.277 -0.467 1.00 98.25 91 VAL A CA 1
ATOM 702 C C . VAL A 1 91 ? -4.527 6.018 0.823 1.00 98.25 91 VAL A C 1
ATOM 704 O O . VAL A 1 91 ? -5.210 5.807 1.821 1.00 98.25 91 VAL A O 1
ATOM 707 N N . LYS A 1 92 ? -3.519 6.897 0.791 1.00 98.06 92 LYS A N 1
ATOM 708 C CA . LYS A 1 92 ? -3.104 7.684 1.955 1.00 98.06 92 LYS A CA 1
ATOM 709 C C . LYS A 1 92 ? -4.262 8.517 2.510 1.00 98.06 92 LYS A C 1
ATOM 711 O O . LYS A 1 92 ? -4.590 8.377 3.681 1.00 98.06 92 LYS A O 1
ATOM 716 N N . GLU A 1 93 ? -4.934 9.283 1.652 1.00 97.94 93 GLU A N 1
ATOM 717 C CA . GLU A 1 93 ?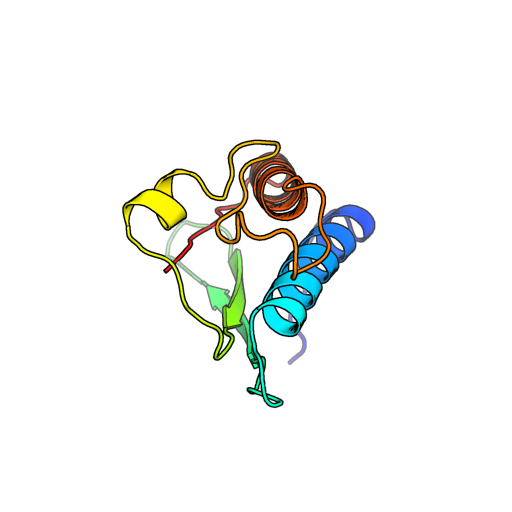 -6.055 10.148 2.038 1.00 97.94 93 GLU A CA 1
ATOM 718 C C . GLU A 1 93 ? -7.205 9.356 2.678 1.00 97.94 93 GLU A C 1
ATOM 720 O O . GLU A 1 93 ? -7.722 9.736 3.724 1.00 97.94 93 GLU A O 1
ATOM 725 N N . ILE A 1 94 ? -7.586 8.213 2.099 1.00 98.25 94 ILE A N 1
ATOM 726 C CA . ILE A 1 94 ? -8.646 7.368 2.661 1.00 98.25 94 ILE A CA 1
ATOM 727 C C . ILE A 1 94 ? -8.242 6.771 4.013 1.00 98.25 94 ILE A C 1
ATOM 729 O O . ILE A 1 94 ? -9.060 6.733 4.932 1.00 98.25 94 ILE A O 1
ATOM 733 N N . VAL A 1 95 ? -7.010 6.271 4.132 1.00 97.38 95 VAL A N 1
ATOM 734 C CA . VAL A 1 95 ? -6.517 5.673 5.379 1.00 97.38 95 VAL A CA 1
ATOM 735 C C . VAL A 1 95 ? -6.478 6.719 6.493 1.00 97.38 95 VAL A C 1
ATOM 737 O O . VAL A 1 95 ? -6.976 6.448 7.583 1.00 97.38 95 VAL A O 1
ATOM 740 N N . GLU A 1 96 ? -5.987 7.925 6.204 1.00 96.62 96 GLU A N 1
ATOM 741 C CA . GLU A 1 96 ? -5.962 9.050 7.145 1.00 96.62 96 GLU A CA 1
ATOM 742 C C . GLU A 1 96 ? -7.376 9.504 7.542 1.00 96.62 96 GLU A C 1
ATOM 744 O O . GLU A 1 96 ? -7.646 9.699 8.726 1.00 96.62 96 GLU A O 1
ATOM 749 N N . LEU A 1 97 ? -8.319 9.583 6.592 1.00 96.81 97 LEU A N 1
ATOM 750 C CA . LEU A 1 97 ? -9.730 9.893 6.877 1.00 96.81 97 LEU A CA 1
ATOM 751 C C . LEU A 1 97 ? -10.388 8.869 7.814 1.00 96.81 97 LEU A C 1
ATOM 753 O O . LEU A 1 97 ? -11.288 9.216 8.575 1.00 96.81 97 LEU A O 1
ATOM 757 N N . MET A 1 98 ? -9.937 7.614 7.782 1.00 94.88 98 MET A N 1
ATOM 758 C CA . MET A 1 98 ? -10.383 6.561 8.700 1.00 94.88 98 MET A CA 1
ATOM 759 C C . MET A 1 98 ? -9.547 6.492 9.989 1.00 94.88 98 MET A C 1
ATOM 761 O O . MET A 1 98 ? -9.656 5.515 10.727 1.00 94.88 98 MET A O 1
ATOM 765 N N . SER A 1 99 ? -8.722 7.508 10.277 1.00 93.12 99 SER A N 1
ATOM 766 C CA . SER A 1 99 ? -7.804 7.548 11.430 1.00 93.12 99 SER A CA 1
ATOM 767 C C . SER A 1 99 ? -6.827 6.361 11.486 1.00 93.12 99 SER A C 1
ATOM 769 O O . SER A 1 99 ? -6.387 5.946 12.559 1.00 93.12 99 SER A O 1
ATOM 771 N N . GLY A 1 100 ? -6.517 5.780 10.325 1.00 94.19 100 GLY A N 1
ATOM 772 C CA . GLY A 1 100 ? -5.529 4.722 10.163 1.00 94.19 100 GLY A CA 1
ATOM 773 C C . GLY A 1 100 ? -4.145 5.269 9.822 1.00 94.19 100 GLY A C 1
ATOM 774 O O . GLY A 1 100 ? -3.928 6.473 9.717 1.00 94.19 100 GLY A O 1
ATOM 775 N N . GLU A 1 101 ? -3.204 4.356 9.604 1.00 95.50 101 GLU A N 1
ATOM 776 C CA . GLU A 1 101 ? -1.830 4.680 9.224 1.00 95.50 101 GLU A CA 1
ATOM 777 C C . GLU A 1 101 ? -1.430 3.876 7.984 1.00 95.50 101 GLU A C 1
ATOM 779 O O . GLU A 1 101 ? -1.649 2.663 7.925 1.00 95.50 101 GLU A O 1
ATOM 784 N N . LEU A 1 102 ? -0.831 4.546 6.997 1.00 96.88 102 LEU A N 1
ATOM 785 C CA . LEU A 1 102 ? -0.207 3.899 5.846 1.00 96.88 102 LEU A CA 1
ATOM 786 C C . LEU A 1 102 ?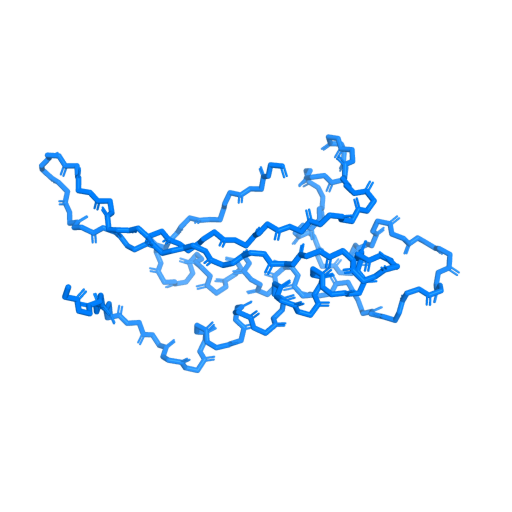 1.304 3.828 6.072 1.00 96.88 102 LEU A C 1
ATOM 788 O O . LEU A 1 102 ? 1.957 4.859 6.213 1.00 96.88 102 LEU A O 1
ATOM 792 N N . ARG A 1 103 ? 1.864 2.617 6.038 1.00 96.12 103 ARG A N 1
ATOM 793 C CA . ARG A 1 103 ? 3.314 2.385 6.046 1.00 96.12 103 ARG A CA 1
ATOM 794 C C . ARG A 1 103 ? 3.736 1.748 4.731 1.00 96.12 103 ARG A C 1
ATOM 796 O O . ARG A 1 103 ? 3.084 0.817 4.267 1.00 96.12 103 ARG A O 1
ATOM 803 N N . LEU A 1 104 ? 4.826 2.249 4.164 1.00 94.56 104 LEU A N 1
ATOM 804 C CA . LEU A 1 104 ? 5.458 1.733 2.951 1.00 94.56 104 LEU A CA 1
ATOM 805 C C . LEU A 1 104 ? 6.865 1.259 3.318 1.00 94.56 104 LEU A C 1
ATOM 807 O O . LEU A 1 104 ? 7.502 1.873 4.177 1.00 94.56 104 LEU A O 1
ATOM 811 N N . ARG A 1 105 ? 7.302 0.145 2.735 1.00 86.75 105 ARG A N 1
ATOM 812 C CA . ARG A 1 105 ? 8.586 -0.507 3.000 1.00 86.75 105 ARG A CA 1
ATOM 813 C C . ARG A 1 105 ? 9.138 -1.089 1.714 1.00 86.75 105 ARG A C 1
ATOM 815 O O . ARG A 1 105 ? 8.304 -1.359 0.822 1.00 86.75 105 ARG A O 1
#

pLDDT: mean 91.82, std 5.71, range [69.56, 98.25]